Protein AF-A0A9J5WXZ6-F1 (afdb_monomer_lite)

Radius of gyration: 25.51 Å; chains: 1; bounding box: 53×38×62 Å

Foldseek 3Di:
DVVQVVCCVPVVDDDDLVPDPVNVVVVVVVVVVVVVVVVCVVCVCVVCVLVPPDPVVVLQVVQVVVLCVVQPPDPPDDRDSDDGSVQQCDDVVSVHVVDHRVVVVNVVSNVVVD

Structure (mmCIF, N/CA/C/O backbone):
data_AF-A0A9J5WXZ6-F1
#
_entry.id   AF-A0A9J5WXZ6-F1
#
loop_
_atom_site.group_PDB
_atom_site.id
_atom_site.type_symbol
_atom_site.label_atom_id
_atom_site.label_alt_id
_atom_site.label_comp_id
_atom_site.label_asym_id
_atom_site.label_entity_id
_atom_site.label_seq_id
_atom_site.pdbx_PDB_ins_code
_atom_site.Cartn_x
_atom_site.Cartn_y
_atom_site.Cartn_z
_atom_site.occupancy
_atom_site.B_iso_or_equiv
_atom_site.auth_seq_id
_atom_site.auth_comp_id
_atom_site.auth_asym_id
_atom_site.auth_atom_id
_atom_site.pdbx_PDB_model_num
ATOM 1 N N . MET A 1 1 ? 19.871 4.544 -28.074 1.00 73.38 1 MET A N 1
ATOM 2 C CA . MET A 1 1 ? 20.692 3.442 -28.613 1.00 73.38 1 MET A CA 1
ATOM 3 C C . MET A 1 1 ? 21.667 4.073 -29.591 1.00 73.38 1 MET A C 1
ATOM 5 O O . MET A 1 1 ? 21.215 4.586 -30.605 1.00 73.38 1 MET A O 1
ATOM 9 N N . LYS A 1 2 ? 22.948 4.186 -29.219 1.00 81.06 2 LYS A N 1
ATOM 10 C CA . LYS A 1 2 ? 23.939 5.008 -29.941 1.00 81.06 2 LYS A CA 1
ATOM 11 C C . LYS A 1 2 ? 24.084 4.567 -31.407 1.00 81.0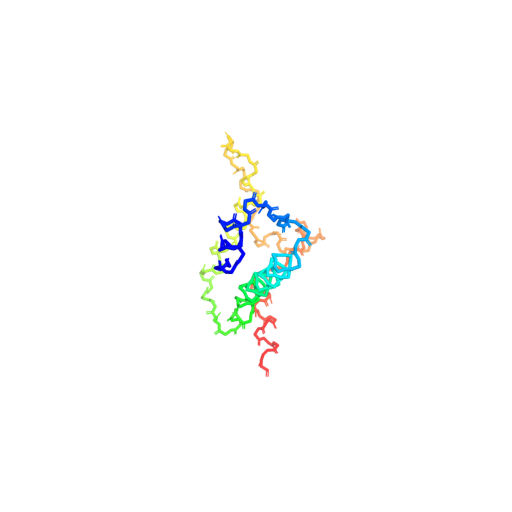6 2 LYS A C 1
ATOM 13 O O . LYS A 1 2 ? 23.921 5.379 -32.303 1.00 81.06 2 LYS A O 1
ATOM 18 N N . ILE A 1 3 ? 24.156 3.250 -31.611 1.00 82.38 3 ILE A N 1
ATOM 19 C CA . ILE A 1 3 ? 24.292 2.589 -32.919 1.00 82.38 3 ILE A CA 1
ATOM 20 C C . ILE A 1 3 ? 23.184 2.982 -33.909 1.00 82.38 3 ILE A C 1
ATOM 22 O O . ILE A 1 3 ? 23.468 3.317 -35.052 1.00 82.38 3 ILE A O 1
ATOM 26 N N . THR A 1 4 ? 21.912 2.975 -33.496 1.00 79.75 4 THR A N 1
ATOM 27 C CA . THR A 1 4 ? 20.817 3.306 -34.424 1.00 79.75 4 THR A CA 1
ATOM 28 C C . THR A 1 4 ? 20.792 4.793 -34.780 1.00 79.75 4 THR A C 1
ATOM 30 O O . THR A 1 4 ? 20.463 5.141 -35.906 1.00 79.75 4 THR A O 1
ATOM 33 N N . GLY A 1 5 ? 21.192 5.665 -33.847 1.00 84.56 5 GLY A N 1
ATOM 34 C CA . GLY A 1 5 ? 21.348 7.095 -34.124 1.00 84.56 5 GLY A CA 1
ATOM 35 C C . GLY A 1 5 ? 22.532 7.397 -35.047 1.00 84.56 5 GLY A C 1
ATOM 36 O O . GLY A 1 5 ? 22.458 8.315 -35.856 1.00 84.56 5 GLY A O 1
ATOM 37 N N . ASP A 1 6 ? 23.612 6.620 -34.963 1.00 88.56 6 ASP A N 1
ATOM 38 C CA . ASP A 1 6 ? 24.746 6.718 -35.888 1.00 88.56 6 ASP A CA 1
ATOM 39 C C . ASP A 1 6 ? 24.347 6.262 -37.302 1.00 88.56 6 ASP A C 1
ATOM 41 O O . ASP A 1 6 ? 24.639 6.957 -38.273 1.00 88.56 6 ASP A O 1
ATOM 45 N N . TYR A 1 7 ? 23.574 5.174 -37.414 1.00 85.94 7 TYR A N 1
ATOM 46 C CA . TYR A 1 7 ? 23.026 4.694 -38.687 1.00 85.94 7 TYR A CA 1
ATOM 47 C C . TYR A 1 7 ? 22.099 5.715 -39.362 1.00 85.94 7 TYR A C 1
ATOM 49 O O . TYR A 1 7 ? 22.270 6.002 -40.545 1.00 85.94 7 TYR A O 1
ATOM 57 N N . GLU A 1 8 ? 21.134 6.290 -38.635 1.00 88.25 8 GLU A N 1
ATOM 58 C CA . GLU A 1 8 ? 20.211 7.297 -39.190 1.00 88.25 8 GLU A CA 1
ATOM 59 C C . GLU A 1 8 ? 20.965 8.545 -39.688 1.00 88.25 8 GLU A C 1
ATOM 61 O O . GLU A 1 8 ? 20.588 9.134 -40.700 1.00 88.25 8 GLU A O 1
ATOM 66 N N . ARG A 1 9 ? 22.063 8.921 -39.013 1.00 88.69 9 ARG A N 1
ATOM 67 C CA . ARG A 1 9 ? 22.919 10.053 -39.402 1.00 88.69 9 ARG A CA 1
ATOM 68 C C . ARG A 1 9 ? 23.754 9.783 -40.651 1.00 88.69 9 ARG A C 1
ATOM 70 O O . ARG A 1 9 ? 23.940 10.698 -41.444 1.00 88.69 9 ARG A O 1
ATOM 77 N N . GLN A 1 10 ? 24.263 8.564 -40.818 1.00 90.44 10 GLN A N 1
ATOM 78 C CA . GLN A 1 10 ? 25.125 8.202 -41.949 1.00 90.44 10 GLN A CA 1
ATOM 79 C C . GLN A 1 10 ? 24.338 7.792 -43.200 1.00 90.44 10 GLN A C 1
ATOM 81 O O . GLN A 1 10 ? 24.764 8.081 -44.312 1.00 90.44 10 GLN A O 1
ATOM 86 N N . SER A 1 11 ? 23.198 7.119 -43.033 1.00 86.25 11 SER A N 1
ATOM 87 C CA . SER A 1 11 ? 22.421 6.553 -44.146 1.00 86.25 11 SER A CA 1
ATOM 88 C C . SER A 1 11 ? 21.325 7.476 -44.680 1.00 86.25 11 SER A C 1
ATOM 90 O O . SER A 1 11 ? 20.785 7.211 -45.751 1.00 86.25 11 SER A O 1
ATOM 92 N N . ILE A 1 12 ? 20.949 8.525 -43.932 1.00 85.12 12 ILE A N 1
ATOM 93 C CA . ILE A 1 12 ? 19.815 9.426 -44.234 1.00 85.12 12 ILE A CA 1
ATOM 94 C C . ILE A 1 12 ? 18.460 8.672 -44.267 1.00 85.12 12 ILE A C 1
ATOM 96 O O . ILE A 1 12 ? 17.403 9.235 -44.551 1.00 85.12 12 ILE A O 1
ATOM 100 N N . GLN A 1 13 ? 18.442 7.391 -43.887 1.00 87.12 13 GLN A N 1
ATOM 101 C CA . GLN A 1 13 ? 17.235 6.583 -43.777 1.00 87.12 13 GLN A CA 1
ATOM 102 C C . GLN A 1 13 ? 16.716 6.606 -42.341 1.00 87.12 13 GLN A C 1
ATOM 104 O O . GLN A 1 13 ? 17.460 6.386 -41.386 1.00 87.12 13 GLN A O 1
ATOM 109 N N . LYS A 1 14 ? 15.409 6.833 -42.181 1.00 86.94 14 LYS A N 1
ATOM 110 C CA . LYS A 1 14 ? 14.750 6.777 -40.870 1.00 86.94 14 LYS A CA 1
ATOM 111 C C . LYS A 1 14 ? 14.412 5.337 -40.510 1.00 86.94 14 LYS A C 1
ATOM 113 O O . LYS A 1 14 ? 13.790 4.626 -41.298 1.00 86.94 14 LYS A O 1
ATOM 118 N N . VAL A 1 15 ? 14.751 4.922 -39.292 1.00 85.25 15 VAL A N 1
ATOM 119 C CA . VAL A 1 15 ? 14.419 3.585 -38.801 1.00 85.25 15 VAL A CA 1
ATOM 120 C C . VAL A 1 15 ? 13.010 3.588 -38.216 1.00 85.25 15 VAL A C 1
ATOM 122 O O . VAL A 1 15 ? 12.652 4.427 -37.389 1.00 85.25 15 VAL A O 1
ATOM 125 N N . ASN A 1 16 ? 12.194 2.610 -38.611 1.00 87.81 16 ASN A N 1
ATOM 126 C CA . ASN A 1 16 ? 10.866 2.439 -38.032 1.00 87.81 16 ASN A CA 1
ATOM 127 C C . ASN A 1 16 ? 10.980 1.902 -36.596 1.00 87.81 16 ASN A C 1
ATOM 129 O O . ASN A 1 16 ? 11.211 0.714 -36.385 1.00 87.81 16 ASN A O 1
ATOM 133 N N . LYS A 1 17 ? 10.799 2.772 -35.601 1.00 84.88 17 LYS A N 1
ATOM 134 C CA . LYS A 1 17 ? 10.966 2.445 -34.173 1.00 84.88 17 LYS A CA 1
ATOM 135 C C . LYS A 1 17 ? 9.894 1.497 -33.630 1.00 84.88 17 LYS A C 1
ATOM 137 O O . LYS A 1 17 ? 10.157 0.801 -32.654 1.00 84.88 17 LYS A O 1
ATOM 142 N N . ASP A 1 18 ? 8.727 1.437 -34.264 1.00 85.50 18 ASP A N 1
ATOM 143 C CA . ASP A 1 18 ? 7.623 0.576 -33.829 1.00 85.50 18 ASP A CA 1
ATOM 144 C C . ASP A 1 18 ? 7.758 -0.860 -34.338 1.00 85.50 18 ASP A C 1
ATOM 146 O O . ASP A 1 18 ? 7.198 -1.780 -33.747 1.00 85.50 18 ASP A O 1
ATOM 150 N N . LYS A 1 19 ? 8.526 -1.061 -35.415 1.00 86.50 19 LYS A N 1
ATOM 151 C CA . LYS A 1 19 ? 8.785 -2.382 -36.009 1.00 86.50 19 LYS A CA 1
ATOM 152 C C . LYS A 1 19 ? 10.218 -2.869 -35.808 1.00 86.50 19 LYS A C 1
ATOM 154 O O . LYS A 1 19 ? 10.468 -4.067 -35.890 1.00 86.50 19 LYS A O 1
ATOM 159 N N . ASN A 1 20 ? 11.166 -1.969 -35.545 1.00 86.81 20 ASN A N 1
ATOM 160 C CA . ASN A 1 20 ? 12.559 -2.343 -35.343 1.00 86.81 20 ASN A CA 1
ATOM 161 C C . ASN A 1 20 ? 12.710 -3.166 -34.058 1.00 86.81 20 ASN A C 1
ATOM 163 O O . ASN A 1 20 ? 12.427 -2.687 -32.954 1.00 86.81 20 ASN A O 1
ATOM 167 N N . PHE A 1 21 ? 13.231 -4.382 -34.225 1.00 88.69 21 PHE A N 1
ATOM 168 C CA . PHE A 1 21 ? 13.465 -5.358 -33.169 1.00 88.69 21 PHE A CA 1
ATOM 169 C C . PHE A 1 21 ? 14.136 -4.744 -31.938 1.00 88.69 21 PHE A C 1
ATOM 171 O O . PHE A 1 21 ? 13.659 -4.936 -30.824 1.00 88.69 21 PHE A O 1
ATOM 178 N N . PHE A 1 22 ? 15.182 -3.935 -32.121 1.00 85.88 22 PHE A N 1
ATOM 179 C CA . PHE A 1 22 ? 15.930 -3.348 -31.008 1.00 85.88 22 PHE A CA 1
ATOM 180 C C . PHE A 1 22 ? 15.084 -2.420 -30.121 1.00 85.88 22 PHE A C 1
ATOM 182 O O . PHE A 1 22 ? 15.191 -2.460 -28.893 1.00 85.88 22 PHE A O 1
ATOM 189 N N . TYR A 1 23 ? 14.211 -1.608 -30.723 1.00 86.19 23 TYR A N 1
ATOM 190 C CA . TYR A 1 23 ? 13.328 -0.705 -29.980 1.00 86.19 23 TYR A CA 1
ATOM 191 C C . TYR A 1 23 ? 12.173 -1.463 -29.338 1.00 86.19 23 TYR A C 1
ATOM 193 O O . TYR A 1 23 ? 11.874 -1.229 -28.168 1.00 86.19 23 TYR A O 1
ATOM 201 N N . VAL A 1 24 ? 11.555 -2.395 -30.066 1.00 89.88 24 VAL A N 1
ATOM 202 C CA . VAL A 1 24 ? 10.448 -3.213 -29.556 1.00 89.88 24 VAL A CA 1
ATOM 203 C C . VAL A 1 24 ? 10.914 -4.086 -28.392 1.00 89.88 24 VAL A C 1
ATOM 205 O O . VAL A 1 24 ? 10.269 -4.101 -27.343 1.00 89.88 24 VAL A O 1
ATOM 208 N N . PHE A 1 25 ? 12.065 -4.747 -28.528 1.00 91.12 25 PHE A N 1
ATOM 209 C CA . PHE A 1 25 ? 12.665 -5.571 -27.482 1.00 91.12 25 PHE A CA 1
ATOM 210 C C . PHE A 1 25 ? 12.994 -4.740 -26.238 1.00 91.12 25 PHE A C 1
ATOM 212 O O . PHE A 1 25 ? 12.511 -5.049 -25.149 1.00 91.12 25 PHE A O 1
ATOM 219 N N . HIS A 1 26 ? 13.721 -3.627 -26.387 1.00 89.12 26 HIS A N 1
ATOM 220 C CA . HIS A 1 26 ? 14.049 -2.763 -25.250 1.00 89.12 26 HIS A CA 1
ATOM 221 C C . HIS A 1 26 ? 12.790 -2.158 -24.604 1.00 89.12 26 HIS A C 1
ATOM 223 O O . HIS A 1 26 ? 12.726 -2.006 -23.381 1.00 89.12 26 HIS A O 1
ATOM 229 N N . LYS A 1 27 ? 11.775 -1.784 -25.390 1.00 90.56 27 LYS A N 1
ATOM 230 C CA . LYS A 1 27 ? 10.490 -1.288 -24.874 1.00 90.56 27 LYS A CA 1
ATOM 231 C C . LYS A 1 27 ? 9.779 -2.372 -24.066 1.00 90.56 27 LYS A C 1
ATOM 233 O O . LYS A 1 27 ? 9.309 -2.086 -22.968 1.00 90.56 27 LYS A O 1
ATOM 238 N N . LYS A 1 28 ? 9.766 -3.615 -24.556 1.00 94.31 28 LYS A N 1
ATOM 239 C CA . LYS A 1 28 ? 9.172 -4.762 -23.861 1.00 94.31 28 LYS A CA 1
ATOM 240 C C . LYS A 1 28 ? 9.897 -5.065 -22.549 1.00 94.31 28 LYS A C 1
ATOM 242 O O . LYS A 1 28 ? 9.239 -5.136 -21.518 1.00 94.31 28 LYS A O 1
ATOM 247 N N . VAL A 1 29 ? 11.230 -5.124 -22.558 1.00 95.44 29 VAL A N 1
ATOM 248 C CA . VAL A 1 29 ? 12.050 -5.297 -21.343 1.00 95.44 29 VAL A CA 1
ATOM 249 C C . VAL A 1 29 ? 11.787 -4.175 -20.338 1.00 95.44 29 VAL A C 1
ATOM 251 O O . VAL A 1 29 ? 11.517 -4.445 -19.172 1.00 95.44 29 VAL A O 1
ATOM 254 N N . ARG A 1 30 ? 1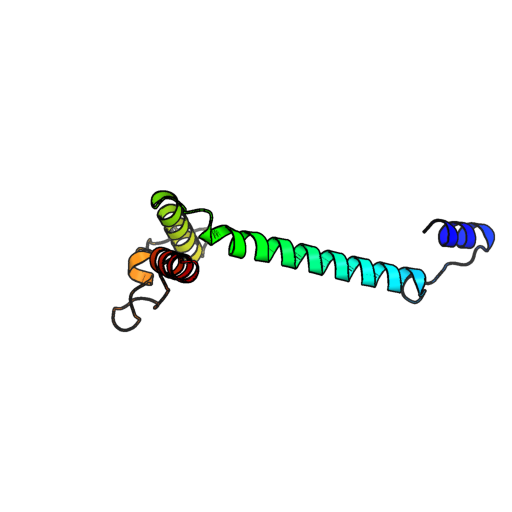1.775 -2.911 -20.780 1.00 94.62 30 ARG A N 1
ATOM 255 C CA . ARG A 1 30 ? 11.478 -1.765 -19.907 1.00 94.62 30 ARG A CA 1
ATOM 256 C C . ARG A 1 30 ? 10.087 -1.864 -19.281 1.00 94.62 30 ARG A C 1
ATOM 258 O O . ARG A 1 30 ? 9.937 -1.549 -18.106 1.00 94.62 30 ARG A O 1
ATOM 265 N N . ASN A 1 31 ? 9.082 -2.279 -20.048 1.00 95.81 31 ASN A N 1
ATOM 266 C CA . ASN A 1 31 ? 7.724 -2.446 -19.536 1.00 95.81 31 ASN A CA 1
ATOM 267 C C . ASN A 1 31 ? 7.646 -3.587 -18.518 1.00 95.81 31 ASN A C 1
ATOM 269 O O . ASN A 1 31 ? 7.037 -3.408 -17.472 1.00 95.81 31 ASN A O 1
ATOM 273 N N . ILE A 1 32 ? 8.322 -4.711 -18.774 1.00 96.50 32 ILE A N 1
ATOM 274 C CA . ILE A 1 32 ? 8.420 -5.818 -17.814 1.00 96.50 32 ILE A CA 1
ATOM 275 C C . ILE A 1 32 ? 9.063 -5.336 -16.511 1.00 96.50 32 ILE A C 1
ATOM 277 O O . ILE A 1 32 ? 8.504 -5.545 -15.442 1.00 96.50 32 ILE A O 1
ATOM 281 N N . ILE A 1 33 ? 10.193 -4.630 -16.595 1.00 96.56 33 ILE A N 1
ATOM 282 C CA . ILE A 1 33 ? 10.878 -4.074 -15.422 1.00 96.56 33 ILE A CA 1
ATOM 283 C C . ILE A 1 33 ? 9.950 -3.127 -14.649 1.00 96.56 33 ILE A C 1
ATOM 285 O O . ILE A 1 33 ? 9.832 -3.241 -13.432 1.00 96.56 33 ILE A O 1
ATOM 289 N N . LYS A 1 34 ? 9.245 -2.225 -15.342 1.00 96.19 34 LYS A N 1
ATOM 290 C CA . LYS A 1 34 ? 8.268 -1.323 -14.713 1.00 96.19 34 LYS A CA 1
ATOM 291 C C . LYS A 1 34 ? 7.159 -2.081 -13.986 1.00 96.19 34 LYS A C 1
ATOM 293 O O . LYS A 1 34 ? 6.835 -1.721 -12.860 1.00 96.19 34 LYS A O 1
ATOM 298 N N . GLU A 1 35 ? 6.602 -3.121 -14.601 1.00 96.06 35 GLU A N 1
ATOM 299 C CA . GLU A 1 35 ? 5.574 -3.952 -13.968 1.00 96.06 35 GLU A CA 1
ATOM 300 C C . GLU A 1 35 ? 6.108 -4.696 -12.743 1.00 96.06 35 GLU A C 1
ATOM 302 O O . GLU A 1 35 ? 5.420 -4.775 -11.726 1.00 96.06 35 GLU A O 1
ATOM 307 N N . ILE A 1 36 ? 7.348 -5.186 -12.795 1.00 95.81 36 ILE A N 1
ATOM 308 C CA . ILE A 1 36 ? 8.002 -5.820 -11.644 1.00 95.81 36 ILE A CA 1
ATOM 309 C C . ILE A 1 36 ? 8.138 -4.820 -10.492 1.00 95.81 36 ILE A C 1
ATOM 311 O O . ILE A 1 36 ? 7.705 -5.123 -9.382 1.00 95.81 36 ILE A O 1
ATOM 315 N N . TYR A 1 37 ? 8.661 -3.617 -10.744 1.00 95.81 37 TYR A N 1
ATOM 316 C CA . TYR A 1 37 ? 8.778 -2.588 -9.705 1.00 95.81 37 TYR A CA 1
ATOM 317 C C . TYR A 1 37 ? 7.419 -2.171 -9.145 1.00 95.81 37 TYR A C 1
ATOM 319 O O . TYR A 1 37 ? 7.265 -2.072 -7.931 1.00 95.81 37 TYR A O 1
ATOM 327 N N . ARG A 1 38 ? 6.414 -1.974 -10.007 1.00 95.00 38 ARG A N 1
ATOM 328 C CA . ARG A 1 38 ? 5.046 -1.640 -9.590 1.00 95.00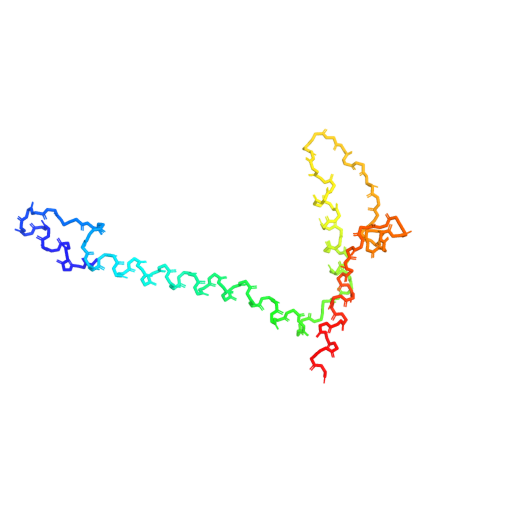 38 ARG A CA 1
ATOM 329 C C . ARG A 1 38 ? 4.477 -2.706 -8.652 1.00 95.00 38 ARG A C 1
ATOM 331 O O . ARG A 1 38 ? 3.909 -2.365 -7.619 1.00 95.00 38 ARG A O 1
ATOM 338 N N . ARG A 1 39 ? 4.648 -3.986 -8.993 1.00 93.44 39 ARG A N 1
ATOM 339 C CA . ARG A 1 39 ? 4.221 -5.105 -8.143 1.00 93.44 39 ARG A CA 1
ATOM 340 C C . ARG A 1 39 ? 4.980 -5.107 -6.823 1.00 93.44 39 ARG A C 1
ATOM 342 O O . ARG A 1 39 ? 4.344 -5.143 -5.779 1.00 93.44 39 ARG A O 1
ATOM 349 N N . LEU A 1 40 ? 6.307 -5.008 -6.860 1.00 94.38 40 LEU A N 1
ATOM 350 C CA . LEU A 1 40 ? 7.141 -4.995 -5.658 1.00 94.38 40 LEU A CA 1
ATOM 351 C C . LEU A 1 40 ? 6.708 -3.892 -4.681 1.00 94.38 40 LEU A C 1
ATOM 353 O O . LEU A 1 40 ? 6.508 -4.173 -3.505 1.00 94.38 40 LEU A O 1
ATOM 357 N N . TYR A 1 41 ? 6.484 -2.672 -5.175 1.00 91.62 41 TYR A N 1
ATOM 358 C CA . TYR A 1 41 ? 5.995 -1.553 -4.366 1.00 91.62 41 TYR A CA 1
ATOM 359 C C . TYR A 1 41 ? 4.607 -1.794 -3.769 1.00 91.62 41 TYR A C 1
ATOM 361 O O . TYR A 1 41 ? 4.361 -1.389 -2.639 1.00 91.62 41 TYR A O 1
ATOM 369 N N . MET A 1 42 ? 3.705 -2.447 -4.504 1.00 86.56 42 MET A N 1
ATOM 370 C CA . MET A 1 42 ? 2.367 -2.770 -4.003 1.00 86.56 42 MET A 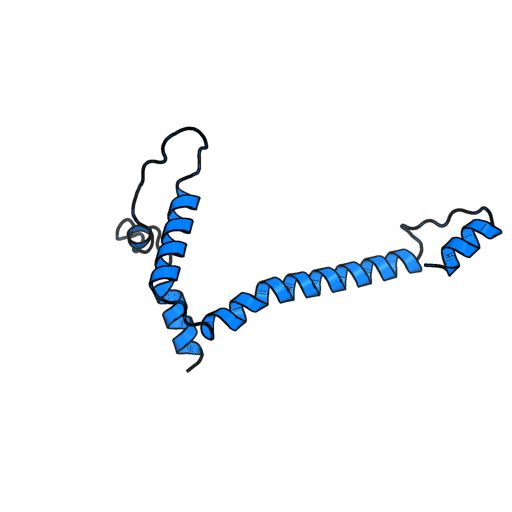CA 1
ATOM 371 C C . MET A 1 42 ? 2.406 -3.860 -2.922 1.00 86.56 42 MET A C 1
ATOM 373 O O . MET A 1 42 ? 1.632 -3.817 -1.970 1.00 86.56 42 MET A O 1
ATOM 377 N N . PHE A 1 43 ? 3.316 -4.826 -3.055 1.00 88.50 43 PHE A N 1
ATOM 378 C CA . PHE A 1 43 ? 3.439 -5.950 -2.133 1.00 88.50 43 PHE A CA 1
ATOM 379 C C . PHE A 1 43 ? 4.257 -5.626 -0.876 1.00 88.50 43 PHE A C 1
ATOM 381 O O . PHE A 1 43 ? 3.932 -6.130 0.194 1.00 88.50 43 PHE A O 1
ATOM 388 N N . LEU A 1 44 ? 5.275 -4.767 -0.973 1.00 86.88 44 LEU A N 1
ATOM 389 C CA . LEU A 1 44 ? 6.121 -4.336 0.148 1.00 86.88 44 LEU A CA 1
ATOM 390 C C . LEU A 1 44 ? 5.343 -3.953 1.420 1.00 86.88 44 LEU A C 1
ATOM 392 O O . LEU A 1 44 ? 5.607 -4.556 2.459 1.00 86.88 44 LEU A O 1
ATOM 396 N N . PRO A 1 45 ? 4.368 -3.021 1.387 1.00 80.62 45 PRO A N 1
ATOM 397 C CA . PRO A 1 45 ? 3.629 -2.653 2.588 1.00 80.62 45 PRO A CA 1
ATOM 398 C C . PRO A 1 45 ? 2.794 -3.817 3.121 1.00 80.62 45 PRO A C 1
ATOM 400 O O . PRO A 1 45 ? 2.686 -3.947 4.327 1.00 80.62 45 PRO A O 1
ATOM 403 N N . ILE A 1 46 ? 2.260 -4.697 2.267 1.00 80.81 46 ILE A N 1
ATOM 404 C CA . ILE A 1 46 ? 1.466 -5.866 2.689 1.00 80.81 46 ILE A CA 1
ATOM 405 C C . ILE A 1 46 ? 2.333 -6.871 3.453 1.00 80.81 46 ILE A C 1
ATOM 407 O O . ILE A 1 46 ? 1.885 -7.417 4.456 1.00 80.81 46 ILE A O 1
ATOM 411 N N . TYR A 1 47 ? 3.570 -7.094 3.006 1.00 80.31 47 TYR A N 1
ATOM 412 C CA . TYR A 1 47 ? 4.508 -7.994 3.682 1.00 80.31 47 TYR A CA 1
ATOM 413 C C . TYR A 1 47 ? 5.118 -7.389 4.952 1.00 80.31 47 TYR A C 1
ATOM 415 O O . TYR A 1 47 ? 5.444 -8.130 5.873 1.00 80.31 47 TYR A O 1
ATOM 423 N N . LEU A 1 48 ? 5.268 -6.063 5.016 1.00 80.44 48 LEU A N 1
ATOM 424 C CA . LEU A 1 48 ? 5.824 -5.365 6.181 1.00 80.44 48 LEU A CA 1
ATOM 425 C C . LEU A 1 48 ? 4.765 -4.985 7.226 1.00 80.44 48 LEU A C 1
ATOM 427 O O . LEU A 1 48 ? 5.093 -4.835 8.401 1.00 80.44 48 LEU A O 1
ATOM 431 N N . LEU A 1 49 ? 3.502 -4.852 6.817 1.00 77.56 49 LEU A N 1
ATOM 432 C CA . LEU A 1 49 ? 2.353 -4.513 7.666 1.00 77.56 49 LEU A CA 1
ATOM 433 C C . LEU A 1 49 ? 2.263 -5.355 8.946 1.00 77.56 49 LEU A C 1
ATOM 435 O O . LEU A 1 49 ? 1.974 -4.788 9.991 1.00 77.56 49 LEU A O 1
ATOM 439 N N . PRO A 1 50 ? 2.519 -6.672 8.913 1.00 72.50 50 PRO A N 1
ATOM 440 C CA . PRO A 1 50 ? 2.460 -7.489 10.117 1.00 72.50 50 PRO A CA 1
ATOM 441 C C . PRO A 1 50 ? 3.723 -7.451 10.989 1.00 72.50 50 PRO A C 1
ATOM 443 O O . PRO A 1 50 ? 3.745 -8.051 12.054 1.00 72.50 50 PRO A O 1
ATOM 446 N N . PHE A 1 51 ? 4.804 -6.824 10.531 1.00 73.38 51 PHE A N 1
ATOM 447 C CA . PHE A 1 51 ? 5.997 -6.605 11.353 1.00 73.38 51 PHE A CA 1
ATOM 448 C C . PHE A 1 51 ? 5.941 -5.242 12.050 1.00 73.38 51 PHE A C 1
ATOM 450 O O . PHE A 1 51 ? 6.484 -5.048 13.133 1.00 73.38 51 PHE A O 1
ATOM 457 N N . ILE A 1 52 ? 5.250 -4.288 11.429 1.00 75.06 52 ILE A N 1
ATOM 458 C CA . ILE A 1 52 ? 5.015 -2.958 11.972 1.00 75.06 52 ILE A CA 1
ATOM 459 C C . ILE A 1 52 ? 3.700 -3.018 12.740 1.00 75.06 52 ILE A C 1
ATOM 461 O O . ILE A 1 52 ? 2.647 -2.851 12.142 1.00 75.06 52 ILE A O 1
ATOM 465 N N . THR A 1 53 ? 3.731 -3.269 14.050 1.00 71.38 53 THR A N 1
ATOM 466 C CA . THR A 1 53 ? 2.525 -3.212 14.891 1.00 71.38 53 THR A CA 1
ATOM 467 C C . THR A 1 53 ? 2.051 -1.761 14.969 1.00 71.38 53 THR A C 1
ATOM 469 O O . THR A 1 53 ? 2.657 -0.969 15.698 1.00 71.38 53 THR A O 1
ATOM 472 N N . PRO A 1 54 ? 1.007 -1.353 14.220 1.00 76.31 54 PRO A N 1
ATOM 473 C CA . PRO A 1 54 ? 0.617 0.041 14.230 1.00 76.31 54 PRO A CA 1
ATOM 474 C C . PRO A 1 54 ? -0.061 0.335 15.573 1.00 76.31 54 PRO A C 1
ATOM 476 O O . PRO A 1 54 ? -0.897 -0.456 16.033 1.00 76.31 54 PRO A O 1
ATOM 479 N N . PRO A 1 55 ? 0.276 1.450 16.237 1.00 82.88 55 PRO A N 1
ATOM 480 C CA . PRO A 1 55 ? -0.399 1.818 17.466 1.00 82.88 55 PRO A CA 1
ATOM 481 C C . PRO A 1 55 ? -1.884 2.063 17.179 1.00 82.88 55 PRO A C 1
ATOM 483 O O . PRO A 1 55 ? -2.273 2.507 16.098 1.00 82.88 55 PRO A O 1
ATOM 486 N N . LYS A 1 56 ? -2.743 1.758 18.158 1.00 81.69 56 LYS A N 1
ATOM 487 C CA . LYS A 1 56 ? -4.206 1.778 17.972 1.00 81.69 56 LYS A CA 1
ATOM 488 C C . LYS A 1 56 ? -4.727 3.128 17.459 1.00 81.69 56 LYS A C 1
ATOM 490 O O . LYS A 1 56 ? -5.708 3.140 16.725 1.00 81.69 56 LYS A O 1
ATOM 495 N N . CYS A 1 57 ? -4.078 4.236 17.826 1.00 84.62 57 CYS A N 1
ATOM 496 C CA . CYS A 1 57 ? -4.414 5.583 17.360 1.00 84.62 57 CYS A CA 1
ATOM 497 C C . CYS A 1 57 ? -4.336 5.719 15.832 1.00 84.62 57 CYS A C 1
ATOM 499 O O . CYS A 1 57 ? -5.282 6.205 15.225 1.00 84.62 57 CYS A O 1
ATOM 501 N N . GLU A 1 58 ? -3.291 5.179 15.206 1.00 85.19 58 GLU A N 1
ATOM 502 C CA . GLU A 1 58 ? -3.101 5.243 13.750 1.00 85.19 58 GLU A CA 1
ATOM 503 C C . GLU A 1 58 ? -4.177 4.438 13.009 1.00 85.19 58 GLU A C 1
ATOM 505 O O . GLU A 1 58 ? -4.675 4.844 11.960 1.00 85.19 58 GLU A O 1
ATOM 510 N N . ILE A 1 59 ? -4.603 3.306 13.584 1.00 85.75 59 ILE A N 1
ATOM 511 C CA . ILE A 1 59 ? -5.710 2.508 13.035 1.00 85.75 59 ILE A CA 1
ATOM 512 C C . ILE A 1 59 ? -7.020 3.310 13.076 1.00 85.75 59 ILE A C 1
ATOM 514 O O . ILE A 1 59 ? -7.783 3.288 12.107 1.00 85.75 59 ILE A O 1
ATOM 518 N N . TYR A 1 60 ? -7.274 4.046 14.164 1.00 87.31 60 TYR A N 1
ATOM 519 C CA . TYR A 1 60 ? -8.438 4.929 14.267 1.00 87.31 60 TYR A CA 1
ATOM 520 C C . TYR A 1 60 ? -8.392 6.076 13.253 1.00 87.31 60 TYR A C 1
ATOM 522 O O . TYR A 1 60 ? -9.418 6.388 12.644 1.00 87.31 60 TYR A O 1
ATOM 530 N N . ASP A 1 61 ? -7.224 6.673 13.018 1.00 86.69 61 ASP A N 1
ATOM 531 C CA . ASP A 1 61 ? -7.061 7.714 12.002 1.00 86.69 61 ASP A CA 1
ATOM 532 C C . ASP A 1 61 ? -7.286 7.174 10.581 1.00 86.69 61 ASP A C 1
ATOM 534 O O . ASP A 1 61 ? -7.904 7.847 9.744 1.00 86.69 61 ASP A O 1
ATOM 538 N N . LEU A 1 62 ? -6.895 5.922 10.318 1.00 87.12 62 LEU A N 1
ATOM 539 C CA . LEU A 1 62 ? -7.195 5.243 9.057 1.00 87.12 62 LEU A CA 1
ATOM 540 C C . LEU A 1 62 ? -8.698 4.980 8.898 1.00 87.12 62 LEU A C 1
ATOM 542 O O . LEU A 1 62 ? -9.272 5.301 7.858 1.00 87.12 62 LEU A O 1
ATOM 546 N N . HIS A 1 63 ? -9.364 4.473 9.940 1.00 86.69 63 HIS A N 1
ATOM 547 C CA . HIS A 1 63 ? -10.825 4.302 9.971 1.00 86.69 63 HIS A CA 1
ATOM 548 C C . HIS A 1 63 ? -11.562 5.615 9.722 1.00 86.69 63 HIS A C 1
ATOM 550 O O . HIS A 1 63 ? -12.515 5.657 8.943 1.00 86.69 63 HIS A O 1
ATOM 556 N N . ARG A 1 64 ? -11.099 6.710 10.331 1.00 84.75 64 ARG A N 1
ATOM 557 C CA . ARG A 1 64 ? -11.650 8.050 10.113 1.00 84.75 64 ARG A CA 1
ATOM 558 C C . ARG A 1 64 ? -11.458 8.509 8.672 1.00 84.75 64 ARG A C 1
ATOM 560 O O . ARG A 1 64 ? -12.371 9.095 8.094 1.00 84.75 64 ARG A O 1
ATOM 567 N N . SER A 1 65 ? -10.292 8.247 8.091 1.00 85.25 65 SER A N 1
ATOM 568 C CA . SER A 1 65 ? -9.990 8.582 6.697 1.00 85.25 65 SER A CA 1
ATOM 569 C C . SER A 1 65 ? -10.854 7.784 5.721 1.00 85.25 65 SER A C 1
ATOM 571 O O . SER A 1 65 ? -11.370 8.356 4.764 1.00 85.25 65 SER A O 1
ATOM 573 N N . PHE A 1 66 ? -11.100 6.500 5.990 1.00 83.19 66 PHE A N 1
ATOM 574 C CA . PHE A 1 66 ? -11.996 5.676 5.178 1.00 83.19 66 PHE A CA 1
ATOM 575 C C . PHE A 1 66 ? -13.458 6.111 5.286 1.00 83.19 66 PHE A C 1
ATOM 577 O O . PHE A 1 66 ? -14.126 6.249 4.263 1.00 83.19 66 PHE A O 1
ATOM 584 N N . ALA A 1 67 ? -13.942 6.405 6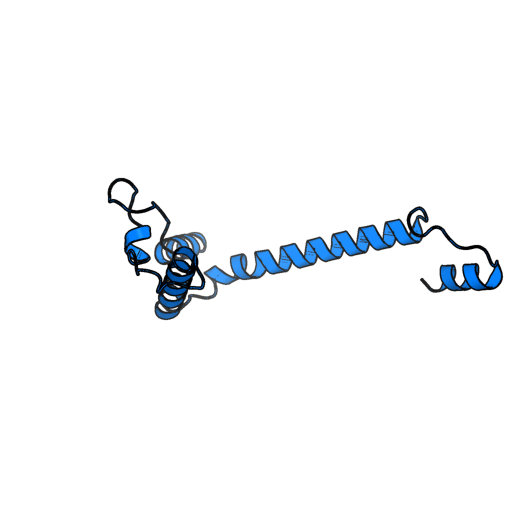.496 1.00 81.69 67 ALA A N 1
ATOM 585 C CA . ALA A 1 67 ? -15.285 6.949 6.690 1.00 81.69 67 ALA A CA 1
ATOM 586 C C . ALA A 1 67 ? -15.453 8.292 5.959 1.00 81.69 67 ALA A C 1
ATOM 588 O O . ALA A 1 67 ? -16.453 8.515 5.283 1.00 81.69 67 ALA A O 1
ATOM 589 N N . ARG A 1 68 ? -14.441 9.168 6.028 1.00 80.56 68 ARG A N 1
ATOM 590 C CA . ARG A 1 68 ? -14.405 10.422 5.264 1.00 80.56 68 ARG A CA 1
ATOM 591 C C . ARG A 1 68 ? -14.435 10.178 3.761 1.00 80.56 68 ARG A C 1
ATOM 593 O O . ARG A 1 68 ? -15.189 10.850 3.079 1.00 80.56 68 ARG A O 1
ATOM 600 N N . PHE A 1 69 ? -13.648 9.242 3.241 1.00 81.44 69 PHE A N 1
ATOM 601 C CA . PHE A 1 69 ? -13.640 8.926 1.812 1.00 81.44 69 PHE A CA 1
ATOM 602 C C . PHE A 1 69 ? -15.008 8.437 1.317 1.00 81.44 69 PHE A C 1
ATOM 604 O O . PHE A 1 69 ? -15.484 8.910 0.292 1.00 81.44 69 PHE A O 1
ATOM 611 N N . LEU A 1 70 ? -15.663 7.541 2.062 1.00 75.69 70 LEU A N 1
ATOM 612 C CA . LEU A 1 70 ? -16.992 7.039 1.699 1.00 75.69 70 LEU A CA 1
ATOM 613 C C . LEU A 1 70 ? -18.059 8.141 1.702 1.00 75.69 70 LEU A C 1
ATOM 615 O O . LEU A 1 70 ? -18.969 8.112 0.876 1.00 75.69 70 LEU A O 1
ATOM 619 N N . TRP A 1 71 ? -17.944 9.111 2.613 1.00 72.38 71 TRP A N 1
ATOM 620 C CA . TRP A 1 71 ? -18.970 10.136 2.814 1.00 72.38 71 TRP A CA 1
ATOM 621 C C . TRP A 1 71 ? -18.687 11.494 2.180 1.00 72.38 71 TRP A C 1
ATOM 623 O O . TRP A 1 71 ? -19.610 12.288 2.012 1.00 72.38 71 TRP A O 1
ATOM 633 N N . ASN A 1 72 ? -17.459 11.760 1.749 1.00 68.06 72 ASN A N 1
ATOM 634 C CA . ASN A 1 72 ? -17.098 12.970 1.011 1.00 68.06 72 ASN A CA 1
ATOM 635 C C . ASN A 1 72 ? -17.305 12.780 -0.498 1.00 68.06 72 ASN A C 1
ATOM 637 O O . ASN A 1 72 ? -16.408 13.037 -1.295 1.00 68.06 72 ASN A O 1
ATOM 641 N N . LEU A 1 73 ? -18.496 12.318 -0.892 1.00 59.56 73 LEU A N 1
ATOM 642 C CA . LEU A 1 73 ? -18.829 12.068 -2.296 1.00 59.56 73 LEU A CA 1
ATOM 643 C C . LEU A 1 73 ? -19.252 13.338 -3.067 1.00 59.56 73 LEU A C 1
ATOM 645 O O . LEU A 1 73 ? -19.440 13.274 -4.278 1.00 59.56 73 LEU A O 1
ATOM 649 N N . LYS A 1 74 ? -19.423 14.487 -2.394 1.00 56.69 74 LYS A N 1
ATOM 650 C CA . LYS A 1 74 ? -19.767 15.776 -3.019 1.00 56.69 74 LYS A CA 1
ATOM 651 C C . LYS A 1 74 ? -18.906 16.910 -2.464 1.00 56.69 74 LYS A C 1
ATOM 653 O O . LYS A 1 74 ? -18.765 17.032 -1.252 1.00 56.69 74 LYS A O 1
ATOM 658 N N . GLU A 1 75 ? -18.380 17.744 -3.361 1.00 57.12 75 GLU A N 1
ATOM 659 C CA . GLU A 1 75 ? -17.520 18.896 -3.044 1.00 57.12 75 GLU A CA 1
ATOM 660 C C . GLU A 1 75 ? -18.258 20.064 -2.358 1.00 57.12 75 GLU A C 1
ATOM 662 O O . GLU A 1 75 ? -17.595 20.914 -1.771 1.00 57.12 75 GLU A O 1
ATOM 667 N N . ASP A 1 76 ? -19.598 20.105 -2.379 1.00 57.62 76 ASP A N 1
ATOM 668 C CA . ASP A 1 76 ? -20.348 21.350 -2.106 1.00 57.62 76 ASP A CA 1
ATOM 669 C C . ASP A 1 76 ? -21.352 21.296 -0.934 1.00 57.62 76 ASP A C 1
ATOM 671 O O . ASP A 1 76 ? -21.880 22.315 -0.502 1.00 57.62 76 ASP A O 1
ATOM 675 N N . GLU A 1 77 ? -21.600 20.130 -0.334 1.00 54.47 77 GLU A N 1
ATOM 676 C CA . GLU A 1 77 ? -22.484 20.034 0.835 1.00 54.47 77 GLU A CA 1
ATOM 677 C C . GLU A 1 77 ? -21.765 19.342 1.985 1.00 54.47 77 GLU A C 1
ATOM 679 O O . GLU A 1 77 ? -21.185 18.273 1.808 1.00 54.47 77 GLU A O 1
ATOM 684 N N . ARG A 1 78 ? -21.820 19.956 3.178 1.00 55.06 78 ARG A N 1
ATOM 685 C CA . ARG A 1 78 ? -21.334 19.387 4.445 1.00 55.06 78 ARG A CA 1
ATOM 686 C C . ARG A 1 78 ? -21.790 17.931 4.537 1.00 55.06 78 ARG A C 1
ATOM 688 O O . ARG A 1 78 ? -22.965 17.677 4.806 1.00 55.06 78 ARG A O 1
ATOM 695 N N . SER A 1 79 ? -20.871 16.998 4.288 1.00 53.59 79 SER A N 1
ATOM 696 C CA . SER A 1 79 ? -21.155 15.569 4.279 1.00 53.59 79 SER A CA 1
ATOM 697 C C . SER A 1 79 ? -21.792 15.201 5.615 1.00 53.59 79 SER A C 1
ATOM 699 O O . SER A 1 79 ? -21.192 15.339 6.683 1.00 53.59 79 SER A O 1
ATOM 701 N N . LYS A 1 80 ? -23.074 14.819 5.576 1.00 58.66 80 LYS A N 1
ATOM 702 C CA . LYS A 1 80 ? -23.777 14.334 6.764 1.00 58.66 80 LYS A CA 1
ATOM 703 C C . LYS A 1 80 ? -22.983 13.132 7.267 1.00 58.66 80 LYS A C 1
ATOM 705 O O . LYS A 1 80 ? -22.778 12.177 6.522 1.00 58.66 80 LYS A O 1
ATOM 710 N N . HIS A 1 81 ? -22.483 13.217 8.499 1.00 57.84 81 HIS A N 1
ATOM 711 C CA . HIS A 1 81 ? -21.691 12.168 9.135 1.00 57.84 81 HIS A CA 1
ATOM 712 C C . HIS A 1 81 ? -22.599 10.970 9.439 1.00 57.84 81 HIS A C 1
ATOM 714 O O . HIS A 1 81 ? -23.051 10.773 10.565 1.00 57.84 81 HIS A O 1
ATOM 720 N N . CYS A 1 82 ? -22.912 10.182 8.420 1.00 62.78 82 CYS A N 1
ATOM 721 C CA . CYS A 1 82 ? -23.787 9.033 8.544 1.00 62.78 82 CYS A CA 1
ATOM 722 C C . CYS A 1 82 ? -22.948 7.846 9.021 1.00 62.78 82 CYS A C 1
ATOM 724 O O . CYS A 1 82 ? -22.317 7.166 8.229 1.00 62.78 82 CYS A O 1
ATOM 726 N N . VAL A 1 83 ? -22.953 7.589 10.330 1.00 70.12 83 VAL A N 1
ATOM 727 C CA . VAL A 1 83 ? -22.397 6.370 10.950 1.00 70.12 83 VAL A CA 1
ATOM 728 C C . VAL A 1 83 ? -20.860 6.342 11.066 1.00 70.12 83 VAL A C 1
ATOM 730 O O . VAL A 1 83 ? -20.111 6.742 10.174 1.00 70.12 83 VAL A O 1
ATOM 733 N N . SER A 1 84 ? -20.372 5.896 12.228 1.00 75.44 84 SER A N 1
ATOM 734 C CA . SER A 1 84 ? -18.948 5.658 12.480 1.00 75.44 84 SER A CA 1
ATOM 735 C C . SER A 1 84 ? -18.440 4.450 11.687 1.00 75.44 84 SER A C 1
ATOM 737 O O . SER A 1 84 ? -19.195 3.536 11.361 1.00 75.44 84 SER A O 1
ATOM 739 N N . TRP A 1 85 ? -17.129 4.382 11.440 1.00 81.31 85 TRP A N 1
ATOM 740 C CA . TRP A 1 85 ? -16.523 3.209 10.796 1.00 81.31 85 TRP A CA 1
ATOM 741 C C . TRP A 1 85 ? -16.800 1.896 11.552 1.00 81.31 85 TRP A C 1
ATOM 743 O O . TRP A 1 85 ? -16.955 0.844 10.938 1.00 81.31 85 TRP A O 1
ATOM 753 N N . SER A 1 86 ? -16.919 1.950 12.882 1.00 79.31 86 SER A N 1
ATOM 754 C CA . SER A 1 86 ? -17.299 0.792 13.697 1.00 79.31 86 SER A CA 1
ATOM 755 C C . SER A 1 86 ? -18.704 0.273 13.379 1.00 79.31 86 SER A C 1
ATOM 757 O O . SER A 1 86 ? -18.874 -0.937 13.289 1.00 79.31 86 SER A O 1
ATOM 759 N N . GLY A 1 87 ? -19.680 1.156 13.131 1.00 79.94 87 GLY A N 1
ATOM 760 C CA . GLY A 1 87 ? -21.030 0.755 12.716 1.00 79.94 87 GLY A CA 1
ATOM 761 C C . GLY A 1 87 ? -21.055 0.113 11.326 1.00 79.94 87 GLY A C 1
ATOM 762 O O . GLY A 1 87 ? -21.783 -0.842 11.092 1.00 79.94 87 GLY A O 1
ATOM 763 N N . PHE A 1 88 ? -20.176 0.547 10.418 1.00 78.12 88 PHE A N 1
ATOM 764 C CA . PHE A 1 88 ? -19.994 -0.098 9.110 1.00 78.12 88 PHE A CA 1
ATOM 765 C C . PHE A 1 88 ? -19.479 -1.533 9.196 1.00 78.12 88 PHE A C 1
ATOM 767 O O . PHE A 1 88 ? -19.745 -2.336 8.296 1.00 78.12 88 PHE A O 1
ATOM 774 N N . CYS A 1 89 ? -18.703 -1.830 10.239 1.00 82.50 89 CYS A N 1
ATOM 775 C CA . CYS A 1 89 ? -18.100 -3.142 10.410 1.00 82.50 89 CYS A CA 1
ATOM 776 C C . CYS A 1 89 ? -19.074 -4.192 10.964 1.00 82.50 89 CYS A C 1
ATOM 778 O O . CYS A 1 89 ? -18.736 -5.374 10.993 1.00 82.50 89 CYS A O 1
ATOM 780 N N . LEU A 1 90 ? -20.268 -3.774 11.395 1.00 83.94 90 LEU A N 1
ATOM 781 C CA . LEU A 1 90 ? -21.323 -4.683 11.831 1.00 83.94 90 LEU A CA 1
ATOM 782 C C . LEU A 1 90 ? -21.835 -5.525 10.658 1.00 83.94 90 LEU A C 1
ATOM 784 O O . LEU A 1 90 ? -21.693 -5.151 9.486 1.00 83.94 90 LEU A O 1
ATOM 788 N N . ALA A 1 91 ? -22.420 -6.680 10.970 1.00 79.06 91 ALA A N 1
ATOM 789 C CA . ALA A 1 91 ? -23.031 -7.540 9.966 1.00 79.06 91 ALA A CA 1
ATOM 790 C C . ALA A 1 91 ? -24.199 -6.820 9.273 1.00 79.06 91 ALA A C 1
ATOM 792 O O . ALA A 1 91 ? -24.805 -5.911 9.835 1.00 79.06 91 ALA A O 1
ATOM 793 N N . LYS A 1 92 ? -24.546 -7.252 8.055 1.00 78.19 92 LYS A N 1
ATOM 794 C CA . LYS A 1 92 ? -25.705 -6.694 7.333 1.00 78.19 92 LYS A CA 1
ATOM 795 C C . LYS A 1 92 ? -27.014 -6.868 8.100 1.00 78.19 92 LYS A C 1
ATOM 797 O O . LYS A 1 92 ? -27.891 -6.018 7.999 1.00 78.19 92 LYS A O 1
ATOM 802 N N . ASP A 1 93 ? -27.100 -7.938 8.885 1.00 80.06 93 ASP A N 1
ATOM 803 C CA . ASP A 1 93 ? -28.245 -8.244 9.744 1.00 80.06 93 ASP A CA 1
ATOM 804 C C . ASP A 1 93 ? -28.357 -7.272 10.935 1.00 80.06 93 ASP A C 1
ATOM 806 O O . ASP A 1 93 ? -29.432 -7.107 11.499 1.00 80.06 93 ASP A O 1
ATOM 810 N N . GLU A 1 94 ? -27.262 -6.589 11.280 1.00 80.62 94 GLU A N 1
ATOM 811 C CA . GLU A 1 94 ? -27.160 -5.575 12.338 1.00 80.62 94 GLU A CA 1
ATOM 812 C C . GLU A 1 94 ? -27.054 -4.154 11.751 1.00 80.62 94 GLU A C 1
ATOM 814 O O . GLU A 1 94 ? -26.422 -3.275 12.335 1.00 80.62 94 GLU A O 1
ATOM 819 N N . GLU A 1 95 ? -27.624 -3.931 10.561 1.00 72.50 95 GLU A N 1
ATOM 820 C CA . GLU A 1 95 ? -27.637 -2.635 9.858 1.00 72.50 95 GLU A CA 1
ATOM 821 C C . GLU A 1 95 ? -26.248 -2.105 9.431 1.00 72.50 95 GLU A C 1
ATOM 823 O O . GLU A 1 95 ? -26.113 -0.967 8.972 1.00 72.50 95 GLU A O 1
ATOM 828 N N . GLY A 1 96 ? -25.202 -2.930 9.526 1.00 77.56 96 GLY A N 1
ATOM 829 C CA . GLY A 1 96 ? -23.863 -2.621 9.030 1.00 77.56 96 GLY A CA 1
ATOM 830 C C . GLY A 1 96 ? -23.657 -2.992 7.559 1.00 77.56 96 GLY A C 1
ATOM 831 O O . GLY A 1 96 ? -24.509 -3.579 6.894 1.00 77.56 96 GLY A O 1
ATOM 832 N N . LEU A 1 97 ? -22.479 -2.679 7.013 1.00 80.06 97 LEU A N 1
ATOM 833 C CA . LEU A 1 97 ? -22.124 -3.066 5.640 1.00 80.06 97 LEU A CA 1
ATOM 834 C C . LEU A 1 97 ? -21.450 -4.447 5.565 1.00 80.06 97 LEU A C 1
ATOM 836 O O . LEU A 1 97 ? -21.208 -4.955 4.466 1.00 80.06 97 LEU A O 1
ATOM 840 N N . GLY A 1 98 ? -21.117 -5.045 6.711 1.00 80.25 98 GLY A N 1
ATOM 841 C CA . GLY A 1 98 ? -20.321 -6.267 6.808 1.00 80.25 98 GLY A CA 1
ATOM 842 C C . GLY A 1 98 ? -18.847 -6.064 6.451 1.00 80.25 98 GLY A C 1
ATOM 843 O O . GLY A 1 98 ? -18.180 -7.022 6.055 1.00 80.25 98 GLY A O 1
ATOM 844 N N . LEU A 1 99 ? -18.328 -4.831 6.527 1.00 82.62 99 LEU A N 1
ATOM 845 C CA . LEU A 1 99 ? -16.899 -4.584 6.317 1.00 82.62 99 LEU A CA 1
ATOM 846 C C . LEU A 1 99 ? -16.093 -5.158 7.484 1.00 82.62 99 LEU A C 1
ATOM 848 O O . LEU A 1 99 ? -16.503 -5.101 8.635 1.00 82.62 99 LEU A O 1
ATOM 852 N N . ARG A 1 100 ? -14.906 -5.702 7.214 1.00 85.12 100 ARG A N 1
ATOM 853 C CA . ARG A 1 100 ? -14.046 -6.188 8.297 1.00 85.12 100 ARG A CA 1
ATOM 854 C C . ARG A 1 100 ? -13.281 -5.019 8.913 1.00 85.12 100 ARG A C 1
ATOM 856 O O . ARG A 1 100 ? -12.630 -4.258 8.194 1.00 85.12 100 ARG A O 1
ATOM 863 N N . SER A 1 101 ? -13.320 -4.897 10.237 1.00 87.06 101 SER A N 1
ATOM 864 C CA . SER A 1 101 ? -12.520 -3.904 10.953 1.00 87.06 101 SER A CA 1
ATOM 865 C C . SER A 1 101 ? -11.030 -4.152 10.722 1.00 87.06 101 SER A C 1
ATOM 867 O O . SER A 1 101 ? -10.570 -5.295 10.761 1.00 87.06 101 SER A O 1
ATOM 869 N N . LEU A 1 102 ? -10.246 -3.083 10.531 1.00 86.00 102 LEU A N 1
ATOM 870 C CA . LEU A 1 102 ? -8.781 -3.211 10.459 1.00 86.00 102 LEU A CA 1
ATOM 871 C C . LEU A 1 102 ? -8.212 -3.882 11.706 1.00 86.00 102 LEU A C 1
ATOM 873 O O . LEU A 1 102 ? -7.253 -4.629 11.575 1.00 86.00 102 LEU A O 1
ATOM 877 N N . PHE A 1 103 ? -8.793 -3.655 12.888 1.00 86.44 103 PHE A N 1
ATOM 878 C CA . PHE A 1 103 ? -8.341 -4.321 14.111 1.00 86.44 103 PHE A CA 1
ATOM 879 C C . PHE A 1 103 ? -8.407 -5.846 13.973 1.00 86.44 103 PHE A C 1
ATOM 881 O O . PHE A 1 103 ? -7.454 -6.529 14.338 1.00 86.44 103 PHE A O 1
ATOM 888 N N . ASP A 1 104 ? -9.477 -6.371 13.373 1.00 87.31 104 ASP A N 1
ATOM 889 C CA . ASP A 1 104 ? -9.636 -7.807 13.139 1.00 87.31 104 ASP A CA 1
ATOM 890 C C . ASP A 1 104 ? -8.711 -8.306 12.028 1.00 87.31 104 ASP A C 1
ATOM 892 O O . ASP A 1 104 ? -8.134 -9.385 12.140 1.00 87.31 104 ASP A O 1
ATOM 896 N N . VAL A 1 105 ? -8.525 -7.514 10.966 1.00 84.88 105 VAL A N 1
ATOM 897 C CA . VAL A 1 105 ? -7.579 -7.833 9.884 1.00 84.88 105 VAL A CA 1
ATOM 898 C C . VAL A 1 105 ? -6.158 -7.940 10.431 1.00 84.88 105 VAL A C 1
ATOM 900 O O . VAL A 1 105 ? -5.487 -8.939 10.189 1.00 84.88 105 VAL A O 1
ATOM 903 N N . PHE A 1 106 ? -5.720 -6.953 11.211 1.00 83.50 106 PHE A N 1
ATOM 904 C CA . PHE A 1 106 ? -4.419 -6.948 11.865 1.00 83.50 106 PHE A CA 1
ATOM 905 C C . PHE A 1 106 ? -4.278 -8.105 12.847 1.00 83.50 106 PHE A C 1
ATOM 907 O O . PHE A 1 106 ? -3.291 -8.828 12.782 1.00 83.50 106 PHE A O 1
ATOM 914 N N . LYS A 1 107 ? -5.282 -8.349 13.695 1.00 84.81 107 LYS A N 1
ATOM 915 C CA . LYS A 1 107 ? -5.280 -9.477 14.634 1.00 84.81 107 LYS A CA 1
ATOM 916 C C . LYS A 1 107 ? -5.074 -10.815 13.922 1.00 84.81 107 LYS A C 1
ATOM 918 O O . LYS A 1 107 ? -4.255 -11.612 14.364 1.00 84.81 107 LYS A O 1
ATOM 923 N N . VAL A 1 108 ? -5.780 -11.052 12.815 1.00 85.81 108 VAL A N 1
ATOM 924 C CA . VAL A 1 108 ? -5.624 -12.277 12.014 1.00 85.81 108 VAL A CA 1
ATOM 925 C C . VAL A 1 108 ? -4.263 -12.326 11.317 1.00 85.81 108 VAL A C 1
ATOM 927 O O . VAL A 1 108 ? -3.666 -13.396 11.243 1.00 85.81 108 VAL A O 1
ATOM 930 N N . LEU A 1 109 ? -3.762 -11.195 10.810 1.00 81.69 109 LEU A N 1
ATOM 931 C CA . LEU A 1 109 ? -2.438 -11.119 10.186 1.00 81.69 109 LEU A CA 1
ATOM 932 C C . LEU A 1 109 ? -1.320 -11.464 11.176 1.00 81.69 109 LEU A C 1
ATOM 934 O O . LEU A 1 109 ? -0.456 -12.262 10.829 1.00 81.69 109 LEU A O 1
ATOM 938 N N . PHE A 1 110 ? -1.360 -10.920 12.396 1.00 79.56 110 PHE A N 1
ATOM 939 C CA . PHE A 1 110 ? -0.387 -11.241 13.444 1.00 79.56 110 PHE A CA 1
ATOM 940 C C . PHE A 1 110 ? -0.507 -12.700 13.897 1.00 79.56 110 PHE A C 1
ATOM 942 O O . PHE A 1 110 ? 0.495 -13.401 13.940 1.00 79.56 110 PHE A O 1
ATOM 949 N N . ALA A 1 111 ? -1.727 -13.199 14.119 1.00 82.81 111 ALA A N 1
ATOM 950 C CA . ALA A 1 111 ? -1.952 -14.592 14.513 1.00 82.81 111 ALA A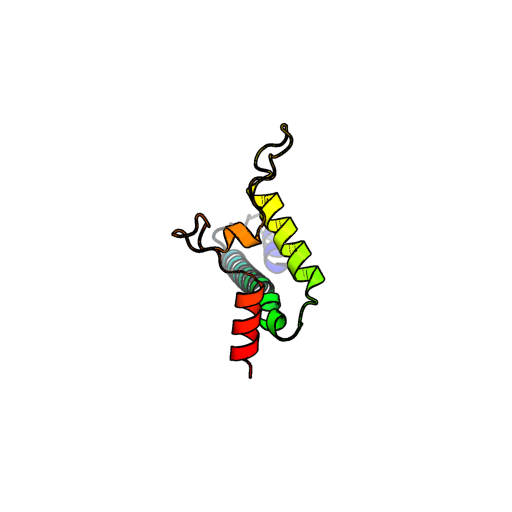 CA 1
ATOM 951 C C . ALA A 1 111 ? -1.531 -15.621 13.447 1.00 82.81 111 ALA A C 1
ATOM 953 O O . ALA A 1 111 ? -1.411 -16.799 13.750 1.00 82.81 111 ALA A O 1
ATOM 954 N N . LYS A 1 112 ? -1.362 -15.206 12.186 1.00 74.69 112 LYS A N 1
ATOM 955 C CA . LYS A 1 112 ? -0.875 -16.071 11.103 1.00 74.69 112 LYS A CA 1
ATOM 956 C C . LYS A 1 112 ? 0.657 -16.114 11.010 1.00 74.69 112 LYS A C 1
ATOM 958 O O . LYS A 1 112 ? 1.182 -16.908 10.232 1.00 74.69 112 LYS A O 1
ATOM 963 N N . LEU A 1 113 ? 1.351 -15.225 11.717 1.00 69.00 113 LEU A N 1
ATOM 964 C CA . LEU A 1 113 ? 2.813 -15.142 11.734 1.00 69.00 113 LEU A CA 1
ATOM 965 C C . LEU A 1 113 ? 3.451 -15.760 12.974 1.00 69.00 113 LEU A C 1
ATOM 967 O O . LEU A 1 113 ? 4.638 -16.073 12.913 1.00 69.00 113 LEU A O 1
ATOM 971 N N . GLU A 1 114 ? 2.685 -15.907 14.054 1.00 56.22 114 GLU A N 1
ATOM 972 C CA . GLU A 1 114 ? 3.015 -16.769 15.198 1.00 56.22 114 GLU A CA 1
ATOM 973 C C . GLU A 1 114 ? 2.825 -18.251 14.839 1.00 56.22 114 GLU A C 1
ATOM 975 O O . GLU A 1 114 ? 3.687 -19.058 15.253 1.00 56.22 114 GLU A O 1
#

Organism: Solanum commersonii (NCBI:txid4109)

Sequence (114 aa):
MKITGDYERQSIQKVNKDKNFFYVFHKKVRNIIKEIYRRLYMFLPIYLLPFITPPKCEIYDLHRSFARFLWNLKEDERSKHCVSWSGFCLAKDEEGLGLRSLFDVFKVLFAKLE

Secondary structure (DSSP, 8-state):
-HHHHHHHHHH-PPP-TTT-HHHHHHHHHHHHHHHHHHHHHHHHHHHHTTTS---HHHHHHHHHHHHHHHH---SSS-----S-HHHHTS-GGGTS--PPPHHHHHHHHHHTT-

pLDDT: mean 81.57, std 10.14, range [53.59, 96.56]